Protein AF-A0A2S4LD91-F1 (afdb_monomer)

Solvent-accessible surface area (backbone atoms only — not comparable to full-atom values): 5947 Å² total; per-residue (Å²): 94,68,37,58,24,54,17,22,39,46,42,24,37,52,30,76,52,66,70,60,15,49,53,25,46,51,52,21,52,52,35,46,53,56,43,68,75,54,57,82,76,56,90,79,59,60,58,49,65,34,36,58,56,10,51,57,64,38,69,33,77,92,39,49,87,56,39,78,84,58,84,76,38,72,75,94,53,52,96,64,53,72,66,52,73,66,38,90,82,55,49,68,69,59,52,22,50,52,48,39,55,54,30,74,71,89

Nearest PDB structures (foldseek):
  8qah-assembly1_A  TM=5.013E-01  e=4.740E+00  synthetic construct
  8qah-assembly2_B  TM=5.053E-01  e=5.539E+00  synthetic construct

Secondary structure (DSSP, 8-state):
-HHHHHHHHHHHHH--SHHHHHHHHHHHHHHHHHHHH--TT-TT--HHHHHHHHHHHHS-GGGHHHHTT------SS-SS-HHHHHSTT--HHHHHHHHHHHHTT-

Sequence (106 aa):
MVRGFLAHLMKAALTADDTRSQAWRQKARHLRQQMLAVPAGLENLKIDGLWWLAVGDAEAPELQAEEKMIEWGQPKVCPFTLAEIQAAEFDVDRAVQHLRETAATG

Mean predicted aligned error: 5.34 Å

Foldseek 3Di:
DLLLLLLLLLLLLQFPDPVSSVVSLVVSVVVLVVCLVCVPPLVPDPNLVSNVSSVCVNVPVVCCVRRVPAPFPADSGDPDDSCQSNDPPNDSVVSSVVRNVVRNVD

Structure (mmCIF, N/CA/C/O backbone):
data_AF-A0A2S4LD91-F1
#
_entry.id   AF-A0A2S4LD91-F1
#
loop_
_atom_site.group_PDB
_atom_site.id
_atom_site.type_symbol
_atom_site.label_atom_id
_atom_site.label_alt_id
_atom_site.label_comp_id
_atom_site.label_asym_id
_atom_site.label_entity_id
_atom_site.label_seq_id
_atom_site.pdbx_PDB_ins_code
_atom_site.Cartn_x
_atom_site.Cartn_y
_atom_site.Cartn_z
_atom_site.occupancy
_atom_site.B_iso_or_equiv
_atom_site.auth_seq_id
_atom_site.auth_comp_id
_atom_site.auth_asym_id
_atom_site.auth_atom_id
_atom_site.pdbx_PDB_model_num
ATOM 1 N N . MET A 1 1 ? -1.099 9.668 5.290 1.00 85.81 1 MET A N 1
ATOM 2 C CA . MET A 1 1 ? -0.593 8.345 5.726 1.00 85.81 1 MET A CA 1
ATOM 3 C C . MET A 1 1 ? -1.178 7.210 4.890 1.00 85.81 1 MET A C 1
ATOM 5 O O . MET A 1 1 ? -0.402 6.588 4.182 1.00 85.81 1 MET A O 1
ATOM 9 N N . VAL A 1 2 ? -2.504 6.998 4.866 1.00 92.19 2 VAL A N 1
ATOM 10 C CA . VAL A 1 2 ? -3.157 5.904 4.100 1.00 92.19 2 VAL A CA 1
ATOM 11 C C . VAL A 1 2 ? -2.815 5.907 2.604 1.00 92.19 2 VAL A C 1
ATOM 13 O O . VAL A 1 2 ? -2.333 4.903 2.098 1.00 92.19 2 VAL A O 1
ATOM 16 N N . ARG A 1 3 ? -2.961 7.047 1.910 1.00 93.88 3 ARG A N 1
ATOM 17 C CA . ARG A 1 3 ? -2.529 7.202 0.503 1.00 93.88 3 ARG A CA 1
ATOM 18 C C . ARG A 1 3 ? -1.077 6.758 0.294 1.00 93.88 3 ARG A C 1
ATOM 20 O O . ARG A 1 3 ? -0.789 5.978 -0.600 1.00 93.88 3 ARG A O 1
ATOM 27 N N . GLY A 1 4 ? -0.173 7.224 1.157 1.00 94.19 4 GLY A N 1
ATOM 28 C CA . GLY A 1 4 ? 1.241 6.861 1.093 1.00 94.19 4 GLY A CA 1
ATOM 29 C C . GLY A 1 4 ? 1.459 5.366 1.310 1.00 94.19 4 GLY A C 1
ATOM 30 O O . GLY A 1 4 ? 2.228 4.759 0.579 1.00 94.19 4 GLY A O 1
ATOM 31 N N . PHE A 1 5 ? 0.762 4.757 2.270 1.00 96.31 5 PHE A N 1
ATOM 32 C CA . PHE A 1 5 ? 0.807 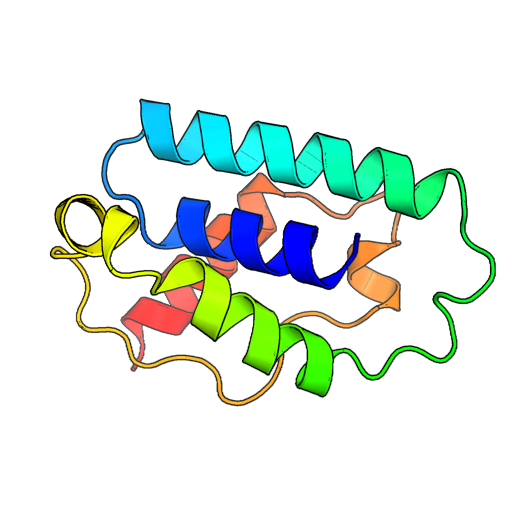3.315 2.494 1.00 96.31 5 PHE A CA 1
ATOM 33 C C . PHE A 1 5 ? 0.388 2.539 1.236 1.00 96.31 5 PHE A C 1
ATOM 35 O O . PHE A 1 5 ? 1.151 1.691 0.776 1.00 96.31 5 PHE A O 1
ATOM 42 N N . LEU A 1 6 ? -0.751 2.896 0.634 1.00 95.06 6 LEU A N 1
ATOM 43 C CA . LEU A 1 6 ? -1.245 2.288 -0.606 1.00 95.06 6 LEU A CA 1
ATOM 44 C C . LEU A 1 6 ? -0.243 2.459 -1.759 1.00 95.06 6 LEU A C 1
ATOM 46 O O . LEU A 1 6 ? 0.067 1.493 -2.451 1.00 95.06 6 LEU A O 1
ATOM 50 N N . ALA A 1 7 ? 0.343 3.650 -1.909 1.00 93.44 7 ALA A N 1
ATOM 51 C CA . ALA A 1 7 ? 1.338 3.919 -2.946 1.00 93.44 7 ALA A CA 1
ATOM 52 C C . ALA A 1 7 ? 2.597 3.058 -2.764 1.00 93.44 7 ALA A C 1
ATOM 54 O O . ALA A 1 7 ? 3.185 2.594 -3.732 1.00 93.44 7 ALA A O 1
ATOM 55 N N . HIS A 1 8 ? 3.015 2.805 -1.522 1.00 95.31 8 HIS A N 1
ATOM 56 C CA . HIS A 1 8 ? 4.183 1.970 -1.238 1.00 95.31 8 HIS A CA 1
ATOM 57 C C . HIS A 1 8 ? 3.914 0.474 -1.435 1.00 95.31 8 HIS A C 1
ATOM 59 O O . HIS A 1 8 ? 4.811 -0.231 -1.895 1.00 95.31 8 HIS A O 1
ATOM 65 N N . LEU A 1 9 ? 2.698 -0.010 -1.143 1.00 94.94 9 LEU A N 1
ATOM 66 C CA . LEU A 1 9 ? 2.285 -1.356 -1.557 1.00 94.94 9 LEU A CA 1
ATOM 67 C C . LEU A 1 9 ? 2.363 -1.491 -3.077 1.00 94.94 9 LEU A C 1
ATOM 69 O O . LEU A 1 9 ? 2.873 -2.486 -3.587 1.00 94.94 9 LEU A O 1
ATOM 73 N N . MET A 1 10 ? 1.920 -0.455 -3.787 1.00 90.19 10 MET A N 1
ATOM 74 C CA . MET A 1 10 ? 1.918 -0.465 -5.235 1.00 90.19 10 MET A CA 1
ATOM 75 C C . MET A 1 10 ? 3.319 -0.478 -5.836 1.00 90.19 10 MET A C 1
ATOM 77 O O . MET A 1 10 ? 3.647 -1.357 -6.628 1.00 90.19 10 MET A O 1
ATOM 81 N N . LYS A 1 11 ? 4.183 0.435 -5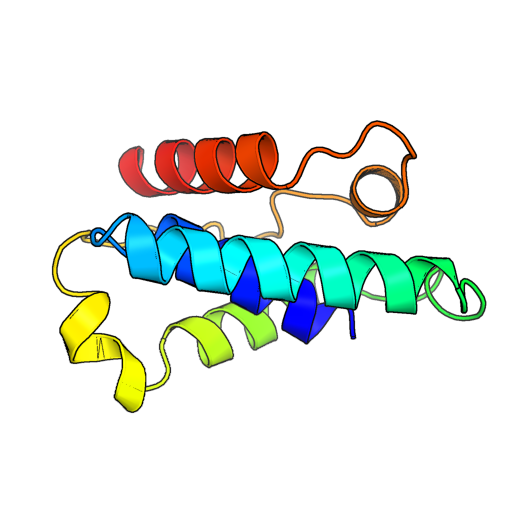.388 1.00 90.12 11 LYS A N 1
ATOM 82 C CA . LYS A 1 11 ? 5.592 0.476 -5.801 1.00 90.12 11 LYS A CA 1
ATOM 83 C C . LYS A 1 11 ? 6.276 -0.861 -5.546 1.00 90.12 11 LYS A C 1
ATOM 85 O O . LYS A 1 11 ? 6.991 -1.360 -6.408 1.00 90.12 11 LYS A O 1
ATOM 90 N N . ALA A 1 12 ? 6.020 -1.487 -4.397 1.00 92.12 12 ALA A N 1
ATOM 91 C CA . ALA A 1 12 ? 6.554 -2.812 -4.100 1.00 92.12 12 ALA A CA 1
ATOM 92 C C . ALA A 1 12 ? 6.060 -3.893 -5.078 1.00 92.12 12 ALA A C 1
ATOM 94 O O . ALA A 1 12 ? 6.844 -4.765 -5.461 1.00 92.12 12 ALA A O 1
ATOM 95 N N . ALA A 1 13 ? 4.784 -3.848 -5.467 1.00 89.69 13 ALA A N 1
ATOM 96 C CA . ALA A 1 13 ? 4.202 -4.787 -6.420 1.00 89.69 13 ALA A CA 1
ATOM 97 C C . ALA A 1 13 ? 4.817 -4.631 -7.816 1.00 89.69 13 ALA A C 1
ATOM 99 O O . ALA A 1 13 ? 5.191 -5.639 -8.413 1.00 89.69 13 ALA A O 1
ATOM 100 N N . LEU A 1 14 ? 4.993 -3.388 -8.268 1.00 83.69 14 LEU A N 1
ATOM 101 C CA . LEU A 1 14 ? 5.478 -3.030 -9.603 1.00 83.69 14 LEU A CA 1
ATOM 102 C C . LEU A 1 14 ? 6.992 -3.115 -9.786 1.00 83.69 14 LEU A C 1
ATOM 104 O O . LEU A 1 14 ? 7.476 -3.253 -10.905 1.00 83.69 14 LEU A O 1
ATOM 108 N N . THR A 1 15 ? 7.755 -3.039 -8.698 1.00 85.88 15 THR A N 1
ATOM 109 C CA . THR A 1 15 ? 9.213 -3.113 -8.775 1.00 85.88 15 THR A CA 1
ATOM 110 C C . THR A 1 15 ? 9.659 -4.567 -8.938 1.00 85.88 15 THR A C 1
ATOM 112 O O . THR A 1 15 ? 9.430 -5.394 -8.049 1.00 85.88 15 THR A O 1
ATOM 115 N N . ALA A 1 16 ? 10.319 -4.865 -10.061 1.00 82.62 16 ALA A N 1
ATOM 116 C CA . ALA A 1 16 ? 10.887 -6.184 -10.353 1.00 82.62 16 ALA A CA 1
ATOM 117 C C . ALA A 1 16 ? 12.161 -6.488 -9.541 1.00 82.62 16 ALA A C 1
ATOM 119 O O . ALA A 1 16 ? 12.437 -7.644 -9.238 1.00 82.62 16 ALA A O 1
ATOM 120 N N . ASP A 1 17 ? 12.929 -5.460 -9.170 1.00 87.81 17 ASP A N 1
ATOM 121 C CA . ASP A 1 17 ? 14.090 -5.602 -8.288 1.00 87.81 17 ASP A CA 1
ATOM 122 C C . ASP A 1 17 ? 13.639 -5.938 -6.856 1.00 87.81 17 ASP A C 1
ATOM 124 O O . ASP A 1 17 ? 12.959 -5.145 -6.196 1.00 87.81 17 ASP A O 1
ATOM 128 N N . ASP A 1 18 ? 14.033 -7.111 -6.360 1.00 88.00 18 ASP A N 1
ATOM 129 C CA . ASP A 1 18 ? 13.609 -7.603 -5.046 1.00 88.00 18 ASP A CA 1
ATOM 130 C C . ASP A 1 18 ? 14.097 -6.730 -3.884 1.00 88.00 18 ASP A C 1
ATOM 132 O O . ASP A 1 18 ? 13.365 -6.540 -2.909 1.00 88.00 18 ASP A O 1
ATOM 136 N N . THR A 1 19 ? 15.293 -6.144 -3.989 1.00 92.00 19 THR A N 1
ATOM 137 C CA . THR A 1 19 ? 15.864 -5.292 -2.934 1.00 92.00 19 THR A CA 1
ATOM 138 C C . THR A 1 19 ? 15.079 -3.988 -2.825 1.00 92.00 19 THR A C 1
ATOM 140 O O . THR A 1 19 ? 14.69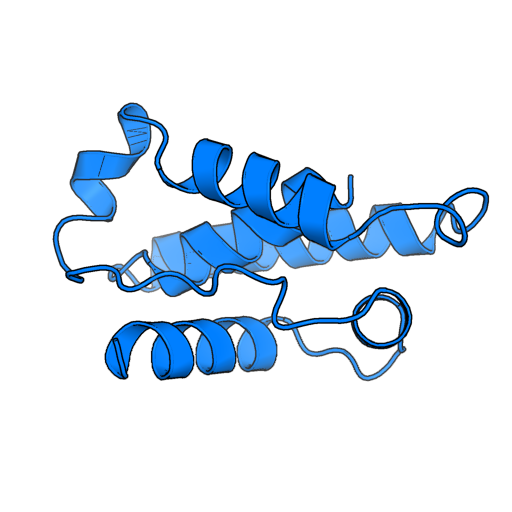5 -3.560 -1.731 1.00 92.00 19 THR A O 1
ATOM 143 N N . ARG A 1 20 ? 14.778 -3.359 -3.963 1.00 89.88 20 ARG A N 1
ATOM 144 C CA . ARG A 1 20 ? 13.961 -2.141 -4.015 1.00 89.88 20 ARG A CA 1
ATOM 145 C C . ARG A 1 20 ? 12.517 -2.419 -3.625 1.00 89.88 20 ARG A C 1
ATOM 147 O O . ARG A 1 20 ? 11.952 -1.673 -2.825 1.00 89.88 20 ARG A O 1
ATOM 154 N N . SER A 1 21 ? 11.944 -3.522 -4.102 1.00 91.38 21 SER A N 1
ATOM 155 C CA . SER A 1 21 ? 10.619 -3.979 -3.681 1.00 91.38 21 SER A CA 1
ATOM 156 C C . SER A 1 21 ? 10.559 -4.140 -2.157 1.00 91.38 21 SER A C 1
ATOM 158 O O . SER A 1 21 ? 9.652 -3.613 -1.511 1.00 91.38 21 SER A O 1
ATOM 160 N N . GLN A 1 22 ? 11.569 -4.762 -1.539 1.00 95.62 22 GLN A N 1
ATOM 161 C CA . GLN A 1 22 ? 11.662 -4.900 -0.084 1.00 95.62 22 GLN A CA 1
ATOM 162 C C . GLN A 1 22 ? 11.728 -3.545 0.641 1.00 95.62 22 GLN A C 1
ATOM 164 O O . GLN A 1 22 ? 11.045 -3.369 1.656 1.00 95.62 22 GLN A O 1
ATOM 169 N N . ALA A 1 23 ? 12.469 -2.568 0.110 1.00 95.56 23 ALA A N 1
ATOM 170 C CA . ALA A 1 23 ? 12.518 -1.217 0.671 1.00 95.56 23 ALA A CA 1
ATOM 171 C C . ALA A 1 23 ? 11.137 -0.532 0.652 1.00 95.56 23 ALA A C 1
ATOM 173 O O . ALA A 1 23 ? 10.736 0.105 1.633 1.00 95.56 23 ALA A O 1
ATOM 174 N N . TRP A 1 24 ? 10.366 -0.706 -0.425 1.00 95.06 24 TRP A N 1
ATOM 175 C CA . TRP A 1 24 ? 8.990 -0.213 -0.508 1.00 95.06 24 TRP A CA 1
ATOM 176 C C . TRP A 1 24 ? 8.068 -0.902 0.507 1.00 95.06 24 TRP A C 1
ATOM 178 O O . TRP A 1 24 ? 7.337 -0.217 1.230 1.00 95.06 24 TRP A O 1
ATOM 188 N N . ARG A 1 25 ? 8.172 -2.231 0.664 1.00 97.62 25 ARG A N 1
ATOM 189 C CA . ARG A 1 25 ? 7.427 -2.991 1.689 1.00 97.62 25 ARG A CA 1
ATOM 190 C C . ARG A 1 25 ? 7.751 -2.520 3.107 1.00 97.62 25 ARG A C 1
ATOM 192 O O . ARG A 1 25 ? 6.860 -2.424 3.950 1.00 97.62 25 ARG A O 1
ATOM 199 N N . GLN A 1 26 ? 9.011 -2.205 3.402 1.00 98.00 26 GLN A N 1
ATOM 200 C CA . GLN A 1 26 ? 9.411 -1.695 4.718 1.00 98.00 26 GLN A CA 1
ATOM 201 C C . GLN A 1 26 ? 8.787 -0.325 5.015 1.00 98.00 26 GLN A C 1
ATOM 203 O O . GLN A 1 26 ? 8.233 -0.119 6.097 1.00 98.00 26 GLN A O 1
ATOM 208 N N . LYS A 1 27 ? 8.808 0.594 4.045 1.00 97.25 27 LYS A N 1
ATOM 209 C CA . LYS A 1 27 ? 8.145 1.900 4.170 1.00 97.25 27 LYS A CA 1
ATOM 210 C C . LYS A 1 27 ? 6.627 1.756 4.343 1.00 97.25 27 LYS A C 1
ATOM 212 O O . LYS A 1 27 ? 6.051 2.449 5.179 1.00 97.25 27 LYS A O 1
ATOM 217 N N . ALA A 1 28 ? 5.987 0.825 3.628 1.00 97.38 28 ALA A N 1
ATOM 218 C CA . ALA A 1 28 ? 4.567 0.518 3.815 1.00 97.38 28 ALA A CA 1
ATOM 219 C C . ALA A 1 28 ? 4.274 0.043 5.251 1.00 97.38 28 ALA A C 1
ATOM 221 O O . ALA A 1 28 ? 3.372 0.574 5.899 1.00 97.38 28 ALA A O 1
ATOM 222 N N . ARG A 1 29 ? 5.075 -0.883 5.801 1.00 97.81 29 ARG A N 1
ATOM 223 C CA . ARG A 1 29 ? 4.944 -1.317 7.207 1.00 97.81 29 ARG A CA 1
ATOM 224 C C . ARG A 1 29 ? 5.054 -0.146 8.181 1.00 97.81 29 ARG A C 1
ATOM 226 O O . ARG A 1 29 ? 4.236 -0.038 9.090 1.00 97.81 29 ARG A O 1
ATOM 233 N N . HIS A 1 30 ? 6.023 0.743 7.971 1.00 97.00 30 HIS A N 1
ATOM 234 C CA . HIS A 1 30 ? 6.210 1.915 8.821 1.00 97.00 30 HIS A CA 1
ATOM 235 C C . HIS A 1 30 ? 4.994 2.855 8.787 1.00 97.00 30 HIS A C 1
ATOM 237 O O . HIS A 1 30 ? 4.477 3.243 9.832 1.00 97.00 30 HIS A O 1
ATOM 243 N N . LEU A 1 31 ? 4.477 3.165 7.595 1.00 95.50 31 LEU A N 1
ATOM 244 C CA . LEU A 1 31 ? 3.279 3.997 7.438 1.00 95.50 31 LEU A CA 1
ATOM 245 C C . LEU A 1 31 ? 2.033 3.343 8.047 1.00 95.50 31 LEU A C 1
ATOM 247 O O . LEU A 1 31 ? 1.202 4.039 8.630 1.00 95.50 31 LEU A O 1
ATOM 251 N N . ARG A 1 32 ? 1.913 2.013 7.959 1.00 95.19 32 ARG A N 1
ATOM 252 C CA . ARG A 1 32 ? 0.838 1.265 8.620 1.00 95.19 32 ARG A CA 1
ATOM 253 C C . ARG A 1 32 ? 0.932 1.377 10.142 1.00 95.19 32 ARG A C 1
ATOM 255 O O . ARG A 1 32 ? -0.077 1.633 10.783 1.00 95.19 32 ARG A O 1
ATOM 262 N N . GLN A 1 33 ? 2.124 1.254 10.725 1.00 94.69 33 GLN A N 1
ATOM 263 C CA . GLN A 1 33 ? 2.317 1.448 12.168 1.00 94.69 33 GLN A CA 1
ATOM 264 C C . GLN A 1 33 ? 1.921 2.862 12.615 1.00 94.69 33 GLN A C 1
ATOM 266 O O . GLN A 1 33 ? 1.215 3.009 13.609 1.00 94.69 33 GLN A O 1
ATOM 271 N N . GLN A 1 34 ? 2.315 3.892 11.861 1.00 93.00 34 GLN A N 1
ATOM 272 C CA . GLN A 1 34 ? 1.921 5.278 12.144 1.00 93.00 34 GLN A CA 1
ATOM 273 C C . GLN A 1 34 ? 0.402 5.479 12.064 1.00 93.00 34 GLN A C 1
ATOM 275 O O . GLN A 1 34 ? -0.182 6.136 12.920 1.00 93.00 34 GLN A O 1
ATOM 280 N N . MET A 1 35 ? -0.243 4.883 11.057 1.00 91.00 35 MET A N 1
ATOM 281 C CA . MET A 1 35 ? -1.699 4.895 10.909 1.00 91.00 35 MET A CA 1
ATOM 282 C C . MET A 1 35 ? -2.394 4.238 12.109 1.00 91.00 35 MET A C 1
ATOM 284 O O . MET A 1 35 ? -3.347 4.796 12.640 1.00 91.00 35 MET A O 1
ATOM 288 N N . LEU A 1 36 ? -1.910 3.079 12.562 1.00 91.31 36 LEU A N 1
ATOM 289 C CA . LEU A 1 36 ? -2.483 2.369 13.709 1.00 91.31 36 LEU A CA 1
ATOM 290 C C . LEU A 1 36 ? -2.255 3.092 15.043 1.00 91.31 36 LEU A C 1
ATOM 292 O O . LEU A 1 36 ? -3.061 2.948 15.956 1.00 91.31 36 LEU A O 1
ATOM 296 N N . ALA A 1 37 ? -1.184 3.881 15.155 1.00 90.56 37 ALA A N 1
ATOM 297 C CA . ALA A 1 37 ? -0.910 4.694 16.338 1.00 90.56 37 ALA A CA 1
ATOM 298 C C . ALA A 1 37 ? -1.865 5.895 16.479 1.00 90.56 37 ALA A C 1
ATOM 300 O O . ALA A 1 37 ? -2.009 6.431 17.577 1.00 90.56 37 ALA A O 1
ATOM 301 N N . VAL A 1 38 ? -2.522 6.317 15.391 1.00 85.12 38 VAL A N 1
ATOM 302 C CA . VAL A 1 38 ? -3.479 7.435 15.380 1.00 85.12 38 VAL A CA 1
ATOM 303 C C . VAL A 1 38 ? -4.757 7.007 14.646 1.00 85.12 38 VAL A C 1
ATOM 305 O O . VAL A 1 38 ? -4.980 7.403 13.502 1.00 85.12 38 VAL A O 1
ATOM 308 N N . PRO A 1 39 ? -5.606 6.177 15.282 1.00 72.75 39 PRO A N 1
ATOM 309 C CA . PRO A 1 39 ? -6.770 5.598 14.615 1.00 72.75 39 PRO A CA 1
ATOM 310 C C . PRO A 1 39 ? -7.891 6.613 14.352 1.00 72.75 39 PRO A C 1
ATOM 312 O O . PRO A 1 39 ? -8.692 6.409 13.443 1.00 72.75 39 PRO A O 1
ATOM 315 N N . ALA A 1 40 ? -7.939 7.706 15.120 1.00 73.62 40 ALA A N 1
ATOM 316 C CA . ALA A 1 40 ? -8.970 8.730 14.993 1.00 73.62 40 ALA A CA 1
ATOM 317 C C . ALA A 1 40 ? -8.977 9.344 13.582 1.00 73.62 40 ALA A C 1
ATOM 319 O O . ALA A 1 40 ? -7.956 9.848 13.107 1.00 73.62 40 ALA A O 1
ATOM 320 N N . GLY A 1 41 ? -10.139 9.326 12.922 1.00 73.31 41 GLY A N 1
ATOM 321 C CA . GLY A 1 41 ? -10.325 9.918 11.596 1.00 73.31 41 GLY A CA 1
ATOM 322 C C . GLY A 1 41 ? -10.070 8.971 10.422 1.00 73.31 41 GLY A C 1
ATOM 323 O O . GLY A 1 41 ? -10.222 9.394 9.275 1.00 73.31 41 GLY A O 1
ATOM 324 N N . LEU A 1 42 ? -9.735 7.700 10.672 1.00 79.31 42 LEU A N 1
ATOM 325 C CA . LEU A 1 42 ? -9.657 6.691 9.613 1.00 79.31 42 LEU A CA 1
ATOM 326 C C . LEU A 1 42 ? -11.050 6.226 9.169 1.00 79.31 42 LEU A C 1
ATOM 328 O O . LEU A 1 42 ? -11.240 5.998 7.977 1.00 79.31 42 LEU A O 1
ATOM 332 N N . GLU A 1 43 ? -12.034 6.169 10.077 1.00 77.44 43 GLU A N 1
ATOM 333 C CA . GLU A 1 43 ? -13.385 5.649 9.796 1.00 77.44 43 GLU A CA 1
ATOM 334 C C . GLU A 1 43 ? -14.155 6.382 8.682 1.00 77.44 43 GLU A C 1
ATOM 336 O O . GLU A 1 43 ? -15.046 5.803 8.064 1.00 77.44 43 GLU A O 1
ATOM 341 N N . ASN A 1 44 ? -13.803 7.636 8.386 1.00 80.69 44 ASN A N 1
ATOM 342 C CA . ASN A 1 44 ? -14.497 8.459 7.390 1.00 80.69 44 ASN A CA 1
ATOM 343 C C . ASN A 1 44 ? -13.752 8.568 6.051 1.00 80.69 44 ASN A C 1
ATOM 345 O O . ASN A 1 44 ? -14.218 9.254 5.134 1.00 80.69 44 ASN A O 1
ATOM 349 N N . LEU A 1 45 ? -12.591 7.921 5.915 1.00 85.75 45 LEU A N 1
ATOM 350 C CA . LEU A 1 45 ? -11.793 8.017 4.698 1.00 85.75 45 LEU A CA 1
ATOM 351 C C . LEU A 1 45 ? -12.459 7.280 3.533 1.00 85.75 45 LEU A C 1
ATOM 353 O O . LEU A 1 45 ? -12.924 6.148 3.642 1.00 85.75 45 LEU A O 1
ATOM 357 N N . LYS A 1 46 ? -12.462 7.920 2.363 1.00 90.25 46 LYS A N 1
ATOM 358 C CA . LYS A 1 46 ? -12.887 7.295 1.108 1.00 90.25 46 LYS A CA 1
ATOM 359 C C . LYS A 1 46 ? -11.693 6.577 0.491 1.00 90.25 46 LYS A C 1
ATOM 361 O O . LYS A 1 46 ? -10.900 7.195 -0.219 1.00 90.25 46 LYS A O 1
ATOM 366 N N . ILE A 1 47 ? -11.548 5.291 0.809 1.00 91.44 47 ILE A N 1
ATOM 367 C CA . ILE A 1 47 ? -10.371 4.501 0.424 1.00 91.44 47 ILE A CA 1
ATOM 368 C C . ILE A 1 47 ? -10.149 4.464 -1.091 1.00 91.44 47 ILE A C 1
ATOM 370 O O . ILE A 1 47 ? -9.014 4.624 -1.519 1.00 91.44 47 ILE A O 1
ATOM 374 N N . ASP A 1 48 ? -11.211 4.405 -1.896 1.00 90.19 48 ASP A N 1
ATOM 375 C CA . ASP A 1 48 ? -11.096 4.423 -3.362 1.00 90.19 48 ASP A CA 1
ATOM 376 C C . ASP A 1 48 ? -10.554 5.752 -3.904 1.00 90.19 48 ASP A C 1
ATOM 378 O O . ASP A 1 48 ? -9.747 5.776 -4.830 1.00 90.19 48 ASP A O 1
ATOM 382 N N . GLY A 1 49 ? -10.927 6.878 -3.287 1.00 90.25 49 GLY A N 1
ATOM 383 C CA . GLY A 1 49 ? -10.356 8.178 -3.644 1.00 90.25 49 GLY A CA 1
ATOM 384 C C . GLY A 1 49 ? -8.869 8.262 -3.292 1.00 90.25 49 GLY A C 1
ATOM 385 O O . GLY A 1 49 ? -8.070 8.807 -4.050 1.00 90.25 49 GLY A O 1
ATOM 386 N N . LEU A 1 50 ? -8.473 7.683 -2.155 1.00 92.69 50 LEU A N 1
ATOM 387 C CA . LEU A 1 50 ? -7.067 7.599 -1.754 1.00 92.69 50 LEU A CA 1
ATOM 388 C C . LEU A 1 50 ? -6.274 6.630 -2.632 1.00 92.69 50 LEU A C 1
ATOM 390 O O . LEU A 1 50 ? -5.099 6.885 -2.884 1.00 92.69 50 LEU A O 1
ATOM 394 N N . TRP A 1 51 ? -6.909 5.556 -3.092 1.00 91.81 51 TRP A N 1
ATOM 395 C CA . TRP A 1 51 ? -6.346 4.587 -4.019 1.00 91.81 51 TRP A CA 1
ATOM 396 C C . TRP A 1 51 ? -6.000 5.226 -5.356 1.00 91.81 51 TRP A C 1
ATOM 398 O O . TRP A 1 51 ? -4.855 5.137 -5.784 1.00 91.81 51 TRP A O 1
ATOM 408 N N . TRP A 1 52 ? -6.936 5.967 -5.952 1.00 89.75 52 TRP A N 1
ATOM 409 C CA . TRP A 1 52 ? -6.688 6.703 -7.193 1.00 89.75 52 TRP A CA 1
ATOM 410 C C . TRP A 1 52 ? -5.481 7.647 -7.082 1.00 89.75 52 TRP A C 1
ATOM 412 O O . TRP A 1 52 ? -4.611 7.692 -7.948 1.00 89.75 52 TRP A O 1
ATOM 422 N N . LEU A 1 53 ? -5.380 8.373 -5.966 1.00 90.56 53 LEU A N 1
ATOM 423 C CA . LEU A 1 53 ? -4.252 9.269 -5.713 1.00 90.56 53 LEU A CA 1
ATOM 424 C C . LEU A 1 53 ? -2.933 8.528 -5.437 1.00 90.56 53 LEU A C 1
ATOM 426 O O . LEU A 1 53 ? -1.863 9.088 -5.678 1.00 90.56 53 LEU A O 1
ATOM 430 N N . ALA A 1 54 ? -3.003 7.318 -4.882 1.00 91.25 54 ALA A N 1
ATOM 431 C CA . ALA A 1 54 ? -1.854 6.471 -4.578 1.00 91.25 54 ALA A CA 1
ATOM 432 C C . ALA A 1 54 ? -1.291 5.786 -5.827 1.00 91.25 54 ALA A C 1
ATOM 434 O O . ALA A 1 54 ? -0.077 5.656 -5.945 1.00 91.25 54 ALA A O 1
ATOM 435 N N . VAL A 1 55 ? -2.167 5.398 -6.755 1.00 87.25 55 VAL A N 1
ATOM 436 C CA . VAL A 1 55 ? -1.804 4.964 -8.106 1.00 87.25 55 VAL A CA 1
ATOM 437 C C . VAL A 1 55 ? -0.977 6.050 -8.791 1.00 87.25 55 VAL A C 1
ATOM 439 O O . VAL A 1 55 ? 0.153 5.783 -9.179 1.00 87.25 55 VAL A O 1
ATOM 442 N N . GLY A 1 56 ? -1.467 7.295 -8.825 1.00 84.75 56 GLY A N 1
ATOM 443 C CA . GLY A 1 56 ? -0.714 8.394 -9.441 1.00 84.75 56 GLY A CA 1
ATOM 444 C C . GLY A 1 56 ? 0.638 8.683 -8.767 1.00 84.75 56 GLY A C 1
ATOM 445 O O . GLY A 1 56 ? 1.580 9.096 -9.433 1.00 84.75 56 GLY A O 1
ATOM 446 N N . ASP A 1 57 ? 0.769 8.441 -7.454 1.00 87.31 57 ASP A N 1
ATOM 447 C CA . ASP A 1 57 ? 2.065 8.534 -6.756 1.00 87.31 57 ASP A CA 1
ATOM 448 C C . ASP A 1 57 ? 3.008 7.365 -7.070 1.00 87.31 57 ASP A C 1
ATOM 450 O O . ASP A 1 57 ? 4.225 7.490 -6.881 1.00 87.31 57 ASP A O 1
ATOM 454 N N . ALA A 1 58 ? 2.446 6.203 -7.415 1.00 84.19 58 ALA A N 1
ATOM 455 C CA . ALA A 1 58 ? 3.195 5.027 -7.829 1.00 84.19 58 ALA A CA 1
ATOM 456 C C . ALA A 1 58 ? 3.820 5.286 -9.197 1.00 84.19 58 ALA A C 1
ATOM 458 O O . ALA A 1 58 ? 5.038 5.271 -9.274 1.00 84.19 58 ALA A O 1
ATOM 459 N N . GLU A 1 59 ? 3.011 5.728 -10.163 1.00 77.88 59 GLU A N 1
ATOM 460 C CA . GLU A 1 59 ? 3.393 6.006 -11.558 1.00 77.88 59 GLU A CA 1
ATOM 461 C C . GLU A 1 59 ? 4.212 7.293 -11.766 1.00 77.88 59 GLU A C 1
ATOM 463 O O . GLU A 1 59 ? 4.334 7.797 -12.890 1.00 77.88 59 GLU A O 1
ATOM 468 N N . ALA A 1 60 ? 4.728 7.897 -10.692 1.00 75.75 60 ALA A N 1
ATOM 469 C CA . ALA A 1 60 ? 5.492 9.130 -10.802 1.00 75.75 60 ALA A CA 1
ATOM 470 C C . ALA A 1 60 ? 6.658 8.926 -11.795 1.00 75.75 60 ALA A C 1
ATOM 472 O O . ALA A 1 60 ? 7.367 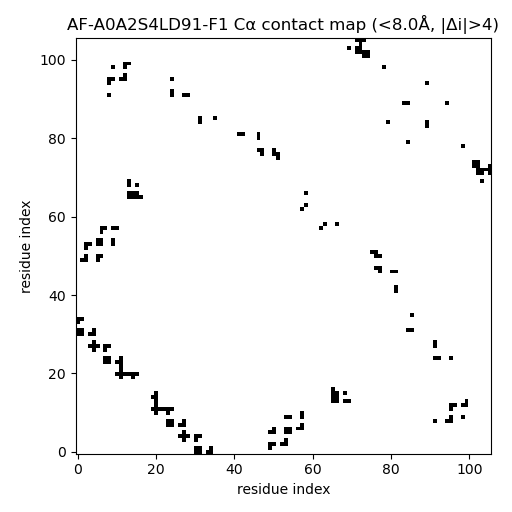7.926 -11.685 1.00 75.75 60 ALA A O 1
ATOM 473 N N . PRO A 1 61 ? 6.917 9.857 -12.736 1.00 63.72 61 PRO A N 1
ATOM 474 C CA . PRO A 1 61 ? 7.884 9.658 -13.828 1.00 63.72 61 PRO A CA 1
ATOM 475 C C . PRO A 1 61 ? 9.293 9.247 -13.380 1.00 63.72 61 PRO A C 1
ATOM 477 O O . PRO A 1 61 ? 10.022 8.578 -14.107 1.00 63.72 61 PRO A O 1
ATOM 480 N N . GLU A 1 62 ? 9.667 9.620 -12.160 1.00 66.50 62 GLU A N 1
ATOM 481 C CA . GLU A 1 62 ? 10.917 9.254 -11.487 1.00 66.50 62 GLU A CA 1
ATOM 482 C C . GLU A 1 62 ? 11.071 7.736 -11.268 1.00 66.50 62 GLU A C 1
ATOM 484 O O . GLU A 1 62 ? 12.186 7.247 -11.096 1.00 66.50 62 GLU A O 1
ATOM 489 N N . LEU A 1 63 ? 9.963 6.992 -11.288 1.00 63.25 63 LEU A N 1
ATOM 490 C CA . LEU A 1 63 ? 9.875 5.553 -11.047 1.00 63.25 63 LEU A CA 1
ATOM 491 C C . LEU A 1 63 ? 9.696 4.746 -12.340 1.00 63.25 63 LEU A C 1
ATOM 493 O O . LEU A 1 63 ? 9.923 3.538 -12.331 1.00 63.25 63 LEU A O 1
ATOM 497 N N . GLN A 1 64 ? 9.444 5.398 -13.485 1.00 61.38 64 GLN A N 1
ATOM 498 C CA . GLN A 1 64 ? 9.260 4.729 -14.784 1.00 61.38 64 GLN A CA 1
ATOM 499 C C . GLN A 1 64 ? 10.446 3.857 -15.215 1.00 61.38 64 GLN A C 1
ATOM 501 O O . GLN A 1 64 ? 10.268 2.898 -15.963 1.00 61.38 64 GLN A O 1
ATOM 506 N N . ALA A 1 65 ? 11.675 4.176 -14.800 1.00 61.31 65 ALA A N 1
ATOM 507 C CA . ALA A 1 65 ? 12.833 3.330 -15.102 1.00 61.31 65 ALA A CA 1
ATOM 508 C C . ALA A 1 65 ? 12.765 1.968 -14.382 1.00 61.31 65 ALA A C 1
ATOM 510 O O . ALA A 1 65 ? 13.355 0.999 -14.853 1.00 61.31 65 ALA A O 1
ATOM 511 N N . GLU A 1 66 ? 12.040 1.902 -13.265 1.00 58.47 66 GLU A N 1
ATOM 512 C CA . GLU A 1 66 ? 11.878 0.726 -12.405 1.00 58.47 66 GLU A CA 1
ATOM 513 C C . GLU A 1 66 ? 10.578 -0.043 -12.709 1.00 58.47 66 GLU A C 1
ATOM 515 O O . GLU A 1 66 ? 10.523 -1.252 -12.495 1.00 58.47 66 GLU A O 1
ATOM 520 N N . GLU A 1 67 ? 9.562 0.641 -13.250 1.00 55.31 67 GLU A N 1
ATOM 521 C CA . GLU A 1 67 ? 8.211 0.118 -13.537 1.00 55.31 67 GLU A CA 1
ATOM 522 C C . GLU A 1 67 ? 8.054 -0.553 -14.914 1.00 55.31 67 GLU A C 1
ATOM 524 O O . GLU A 1 67 ? 7.064 -1.236 -15.162 1.00 55.31 67 GLU A O 1
ATOM 529 N N . LYS A 1 68 ? 9.029 -0.391 -15.820 1.00 53.38 68 LYS A N 1
ATOM 530 C CA . LYS A 1 68 ? 8.979 -0.782 -17.250 1.00 53.38 68 LYS A CA 1
ATOM 531 C C . LYS A 1 68 ? 8.846 -2.285 -17.569 1.00 53.38 68 LYS A C 1
ATOM 533 O O . LYS A 1 68 ? 9.096 -2.683 -18.703 1.00 53.38 68 LYS A O 1
ATOM 538 N N . MET A 1 69 ? 8.468 -3.126 -16.611 1.00 52.31 69 MET A N 1
ATOM 539 C CA . MET A 1 69 ? 8.437 -4.587 -16.763 1.00 52.31 69 MET A CA 1
ATOM 540 C C . MET A 1 69 ? 7.027 -5.198 -16.715 1.00 52.31 69 MET A C 1
ATOM 542 O O . MET A 1 69 ? 6.905 -6.401 -16.933 1.00 52.31 69 MET A O 1
ATOM 546 N N . ILE A 1 70 ? 5.969 -4.422 -16.441 1.00 53.03 70 ILE A N 1
ATOM 547 C CA . ILE A 1 70 ? 4.593 -4.939 -16.343 1.00 53.03 70 ILE A CA 1
ATOM 548 C C . ILE A 1 70 ? 3.646 -3.992 -17.096 1.00 53.03 70 ILE A C 1
ATOM 550 O O . ILE A 1 70 ? 3.489 -2.839 -16.702 1.00 53.03 70 ILE A O 1
ATOM 554 N N . GLU A 1 71 ? 3.017 -4.459 -18.184 1.00 52.44 71 GLU A N 1
ATOM 555 C CA . GLU A 1 71 ? 1.855 -3.766 -18.760 1.00 52.44 71 GLU A CA 1
ATOM 556 C C . GLU A 1 71 ? 0.734 -3.795 -17.724 1.00 52.44 71 GLU A C 1
ATOM 558 O O . GLU A 1 71 ? 0.342 -4.859 -17.246 1.00 52.44 71 GLU A O 1
ATOM 563 N N . TRP A 1 72 ? 0.291 -2.616 -17.291 1.00 63.28 72 TRP A N 1
ATOM 564 C CA . TRP A 1 72 ? -0.413 -2.500 -16.026 1.00 63.28 72 TRP A CA 1
ATOM 565 C C . TRP A 1 72 ? -1.913 -2.243 -16.205 1.00 63.28 72 TRP A C 1
ATOM 567 O O . TRP A 1 72 ? -2.350 -1.115 -16.432 1.00 63.28 72 TRP A O 1
ATOM 577 N N . GLY A 1 73 ? -2.717 -3.302 -16.071 1.00 61.53 73 GLY A N 1
ATOM 578 C CA . GLY A 1 73 ? -4.174 -3.231 -15.936 1.00 61.53 73 GLY A CA 1
ATOM 579 C C . GLY A 1 73 ? -4.570 -2.964 -14.485 1.00 61.53 73 GLY A C 1
ATOM 580 O O . GL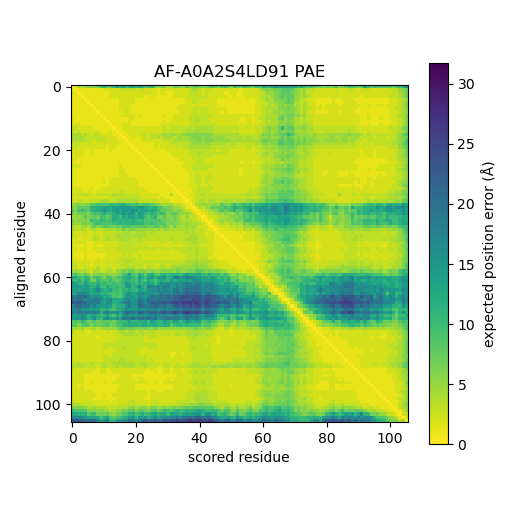Y A 1 73 ? -4.822 -3.884 -13.711 1.00 61.53 73 GLY A O 1
ATOM 581 N N . GLN A 1 74 ? -4.574 -1.701 -14.069 1.00 65.12 74 GLN A N 1
ATOM 582 C CA . GLN A 1 74 ? -4.825 -1.353 -12.670 1.00 65.12 74 GLN A CA 1
ATOM 583 C C . GLN A 1 74 ? -6.263 -1.642 -12.219 1.00 65.12 74 GLN A C 1
ATOM 585 O O . GLN A 1 74 ? -7.218 -1.315 -12.937 1.00 65.12 74 GLN A O 1
ATOM 590 N N . PRO A 1 75 ? -6.455 -2.105 -10.969 1.00 67.25 75 PRO A N 1
ATOM 591 C CA . PRO A 1 75 ? -7.767 -2.095 -10.341 1.00 67.25 75 PRO A CA 1
ATOM 592 C C . PRO A 1 75 ? -8.303 -0.660 -10.253 1.00 67.25 75 PRO A C 1
ATOM 594 O O . PRO A 1 75 ? -7.707 0.200 -9.606 1.00 67.25 7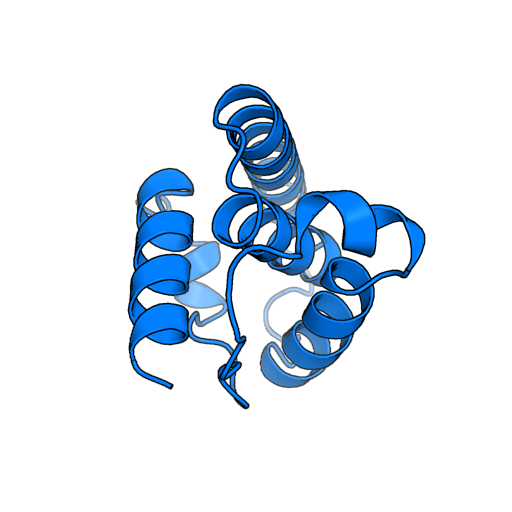5 PRO A O 1
ATOM 597 N N . LYS A 1 76 ? -9.469 -0.399 -10.858 1.00 74.81 76 LYS A N 1
ATOM 598 C CA . LYS A 1 76 ? -10.164 0.904 -10.757 1.00 74.81 76 LYS A CA 1
ATOM 599 C C . LYS A 1 76 ? -10.662 1.219 -9.339 1.00 74.81 76 LYS A C 1
ATOM 601 O O . LYS A 1 76 ? -11.022 2.356 -9.053 1.00 74.81 76 LYS A O 1
ATOM 606 N N . VAL A 1 77 ? -10.711 0.205 -8.481 1.00 84.56 77 VAL A N 1
ATOM 607 C CA . VAL A 1 77 ? -11.205 0.237 -7.101 1.00 84.56 77 VAL A CA 1
ATOM 608 C C . VAL A 1 77 ? -10.100 -0.303 -6.202 1.00 84.56 77 VAL A C 1
ATOM 610 O O . VAL A 1 77 ? -9.331 -1.164 -6.637 1.00 84.56 77 VAL A O 1
ATOM 613 N N . CYS A 1 78 ? -10.006 0.191 -4.967 1.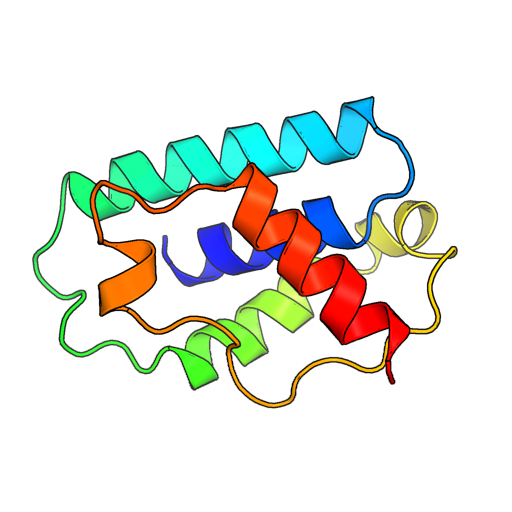00 89.88 78 CYS A N 1
ATOM 614 C CA . CYS A 1 78 ? -9.017 -0.323 -4.030 1.00 89.88 78 CYS A CA 1
ATOM 615 C C . CYS A 1 78 ? -9.293 -1.814 -3.750 1.00 89.88 78 CYS A C 1
ATOM 617 O O . CYS A 1 78 ? -10.410 -2.150 -3.356 1.00 89.88 78 CYS A O 1
ATOM 619 N N . PRO A 1 79 ? -8.301 -2.714 -3.887 1.00 91.31 79 PRO A N 1
ATOM 620 C CA . PRO A 1 79 ? -8.482 -4.136 -3.583 1.00 91.31 79 PRO A CA 1
ATOM 621 C C . PRO A 1 79 ? -8.517 -4.428 -2.076 1.00 91.31 79 PRO A C 1
ATOM 623 O O . PRO A 1 79 ? -8.671 -5.575 -1.675 1.00 91.31 79 PRO A O 1
ATOM 626 N N . PHE A 1 80 ? -8.364 -3.399 -1.238 1.00 93.00 80 PHE A N 1
ATOM 627 C CA . PHE A 1 80 ? -8.396 -3.505 0.215 1.00 93.00 80 PHE A CA 1
ATOM 628 C C . PHE A 1 80 ? -9.426 -2.542 0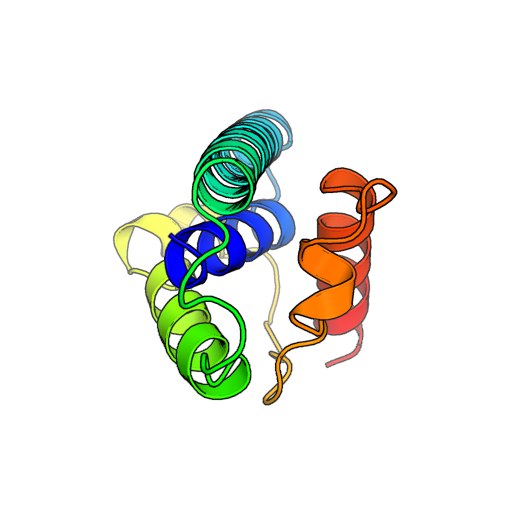.795 1.00 93.00 80 PHE A C 1
ATOM 630 O O . PHE A 1 80 ? -9.549 -1.397 0.352 1.00 93.00 80 PHE A O 1
ATOM 637 N N . THR A 1 81 ? -10.101 -2.970 1.850 1.00 93.00 81 THR A N 1
ATOM 638 C CA . THR A 1 81 ? -10.944 -2.132 2.701 1.00 93.00 81 THR A CA 1
ATOM 639 C C . THR A 1 81 ? -10.129 -1.494 3.830 1.00 93.00 81 THR A C 1
ATOM 641 O O . THR A 1 81 ? -9.043 -1.955 4.187 1.00 93.00 81 THR A O 1
ATOM 644 N N . LEU A 1 82 ? -10.662 -0.428 4.442 1.00 91.38 82 LEU A N 1
ATOM 645 C CA . LEU A 1 82 ? -10.033 0.186 5.621 1.00 91.38 82 LEU A CA 1
ATOM 646 C C . LEU A 1 82 ? -9.930 -0.798 6.793 1.00 91.38 82 LEU A C 1
ATOM 648 O O . LEU A 1 82 ? -8.898 -0.852 7.456 1.00 91.38 82 LEU A O 1
ATOM 652 N N . ALA A 1 83 ? -10.975 -1.601 7.006 1.00 91.19 83 ALA A N 1
ATOM 653 C CA . ALA A 1 83 ? -11.004 -2.598 8.068 1.00 91.19 83 ALA A CA 1
ATOM 654 C C . ALA A 1 83 ? -9.883 -3.631 7.893 1.00 91.19 83 ALA A C 1
ATOM 656 O O . ALA A 1 83 ? -9.159 -3.906 8.846 1.00 91.19 83 ALA A O 1
ATOM 657 N N . GLU A 1 84 ? -9.680 -4.132 6.671 1.00 94.44 84 GLU A N 1
ATOM 658 C CA . GLU A 1 84 ? -8.604 -5.082 6.378 1.00 94.44 84 GLU A CA 1
ATOM 659 C C . GLU A 1 84 ? -7.229 -4.481 6.653 1.00 94.44 84 GLU A C 1
ATOM 661 O O . GLU A 1 84 ? -6.440 -5.090 7.366 1.00 94.44 84 GLU A O 1
ATOM 666 N N . ILE A 1 85 ? -6.929 -3.269 6.169 1.00 93.81 85 ILE A N 1
ATOM 667 C CA . ILE A 1 85 ? -5.593 -2.676 6.376 1.00 93.81 85 ILE A CA 1
ATOM 668 C C . ILE A 1 85 ? -5.313 -2.345 7.852 1.00 93.81 85 ILE A C 1
ATOM 670 O O . ILE A 1 85 ? -4.148 -2.255 8.258 1.00 93.81 85 ILE A O 1
ATOM 674 N N . GLN A 1 86 ? -6.365 -2.169 8.658 1.00 92.69 86 GLN A N 1
ATOM 675 C CA . GLN A 1 86 ? -6.281 -1.939 10.101 1.00 92.69 86 GLN A CA 1
ATOM 676 C C . GLN A 1 86 ? -6.204 -3.238 10.918 1.00 92.69 86 GLN A C 1
ATOM 678 O O . GLN A 1 86 ? -5.704 -3.209 12.043 1.00 92.69 86 GLN A O 1
ATOM 683 N N . ALA A 1 87 ? -6.651 -4.365 10.363 1.00 94.31 87 ALA A N 1
ATOM 684 C CA . ALA A 1 87 ? -6.714 -5.649 11.052 1.00 94.31 87 ALA A CA 1
ATOM 685 C C . ALA A 1 87 ? -5.319 -6.131 11.472 1.00 94.31 87 ALA A C 1
ATOM 687 O O . ALA A 1 87 ? -4.356 -5.982 10.719 1.00 94.31 87 ALA A O 1
ATOM 688 N N . ALA A 1 88 ? -5.178 -6.690 12.675 1.00 92.88 88 ALA A N 1
ATOM 689 C CA . ALA A 1 88 ? -3.876 -7.052 13.247 1.00 92.88 88 ALA A CA 1
ATOM 690 C C . ALA A 1 88 ? -3.102 -8.058 12.373 1.00 92.88 88 ALA A C 1
ATOM 692 O O . ALA A 1 88 ? -1.878 -7.989 12.279 1.00 92.88 88 ALA A O 1
ATOM 693 N N . GLU A 1 89 ? -3.837 -8.934 11.699 1.00 94.81 89 GLU A N 1
ATOM 694 C CA . GLU A 1 89 ? -3.393 -9.983 10.789 1.00 94.81 89 GLU A CA 1
ATOM 695 C C . GLU A 1 89 ? -3.018 -9.492 9.383 1.00 94.81 89 GLU A C 1
ATOM 697 O O . GLU A 1 89 ? -2.551 -10.292 8.572 1.00 94.81 89 GLU A O 1
ATOM 702 N N . PHE A 1 90 ? -3.208 -8.203 9.073 1.00 96.12 90 PHE A N 1
ATOM 703 C CA . PHE A 1 90 ? -2.863 -7.669 7.759 1.00 96.12 90 PHE A CA 1
ATOM 704 C C . PHE A 1 90 ? -1.365 -7.820 7.477 1.00 96.12 90 PHE A C 1
ATOM 706 O O . PHE A 1 90 ? -0.515 -7.212 8.138 1.00 96.12 90 PHE A O 1
ATOM 713 N N . ASP A 1 91 ? -1.060 -8.589 6.437 1.00 97.12 91 ASP A N 1
ATOM 714 C CA . ASP A 1 91 ? 0.292 -8.902 6.000 1.00 97.12 91 ASP A CA 1
ATOM 715 C C . ASP A 1 91 ? 0.641 -8.107 4.733 1.00 97.12 91 ASP A C 1
ATOM 717 O O . ASP A 1 91 ? 0.042 -8.274 3.670 1.00 97.12 91 ASP A O 1
ATOM 721 N N . VAL A 1 92 ? 1.649 -7.239 4.856 1.00 97.69 92 VAL A N 1
ATOM 722 C CA . VAL A 1 92 ? 2.145 -6.393 3.762 1.00 97.69 92 VAL A CA 1
ATOM 723 C C . VAL A 1 92 ? 2.715 -7.216 2.608 1.00 97.69 92 VAL A C 1
ATOM 725 O O . VAL A 1 92 ? 2.525 -6.833 1.455 1.00 97.69 92 VAL A O 1
ATOM 728 N N . ASP A 1 93 ? 3.403 -8.326 2.876 1.00 97.06 93 ASP A N 1
ATOM 729 C CA . ASP A 1 93 ? 3.993 -9.139 1.809 1.00 97.06 93 ASP A CA 1
ATOM 730 C C . ASP A 1 93 ? 2.892 -9.836 1.005 1.00 97.06 93 ASP A C 1
ATOM 732 O O . ASP A 1 93 ? 2.913 -9.801 -0.228 1.00 97.06 93 ASP A O 1
ATOM 736 N N . ARG A 1 94 ? 1.881 -10.380 1.696 1.00 96.56 94 ARG A N 1
ATOM 737 C CA . ARG A 1 94 ? 0.694 -10.962 1.049 1.00 96.56 94 ARG A CA 1
ATOM 738 C C . ARG A 1 94 ? -0.107 -9.932 0.266 1.00 96.56 94 ARG A C 1
ATOM 740 O O . ARG A 1 94 ? -0.518 -10.224 -0.851 1.00 96.56 94 ARG A O 1
ATOM 747 N N . ALA A 1 95 ? -0.288 -8.729 0.804 1.00 96.12 95 ALA A N 1
ATOM 748 C CA . ALA A 1 95 ? -0.968 -7.648 0.095 1.00 96.12 95 ALA A CA 1
ATOM 749 C C . ALA A 1 95 ? -0.235 -7.270 -1.202 1.00 96.12 95 ALA A C 1
ATOM 751 O O . ALA A 1 95 ? -0.861 -7.106 -2.245 1.00 96.12 95 ALA A O 1
ATOM 752 N N . VAL A 1 96 ? 1.099 -7.188 -1.170 1.00 94.50 96 VAL A N 1
ATOM 753 C CA . VAL A 1 96 ? 1.901 -6.932 -2.375 1.00 94.50 96 VAL A CA 1
ATOM 754 C C . VAL A 1 96 ? 1.785 -8.069 -3.387 1.00 94.50 96 VAL A C 1
ATOM 756 O O . VAL A 1 96 ? 1.669 -7.807 -4.582 1.00 94.50 96 VAL A O 1
ATOM 759 N N . GLN A 1 97 ? 1.794 -9.320 -2.929 1.00 92.88 97 GLN A N 1
ATOM 760 C CA . GLN A 1 97 ? 1.605 -10.471 -3.808 1.00 92.88 97 GLN A CA 1
ATOM 761 C C . GLN A 1 97 ? 0.218 -10.460 -4.469 1.00 92.88 97 GLN A C 1
ATOM 763 O O . GLN A 1 97 ? 0.121 -10.627 -5.682 1.00 92.88 97 GLN A O 1
ATOM 768 N N . HIS A 1 98 ? -0.833 -10.152 -3.709 1.00 91.94 98 HIS A N 1
ATOM 769 C CA . HIS A 1 98 ? -2.189 -10.008 -4.236 1.00 91.94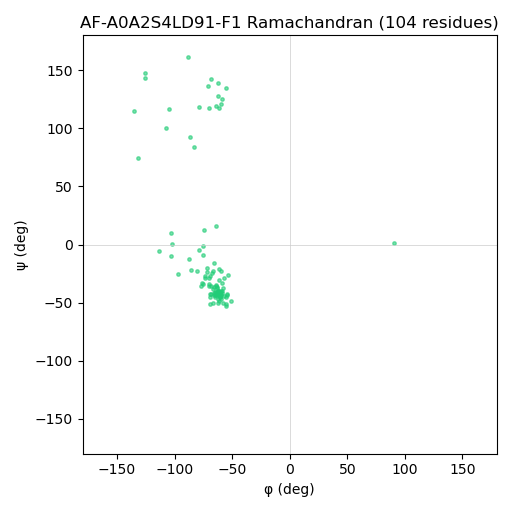 98 HIS A CA 1
ATOM 770 C C . HIS A 1 98 ? -2.287 -8.915 -5.317 1.00 91.94 98 HIS A C 1
ATOM 772 O O . HIS A 1 98 ? -2.929 -9.107 -6.351 1.00 91.94 98 HIS A O 1
ATOM 778 N N . LEU A 1 99 ? -1.599 -7.783 -5.127 1.00 89.62 99 LEU A N 1
ATOM 779 C CA . LEU A 1 99 ? -1.524 -6.725 -6.140 1.00 89.62 99 LEU A CA 1
ATOM 780 C C . LEU A 1 99 ? -0.820 -7.184 -7.419 1.00 89.62 99 LEU A C 1
ATOM 782 O O . LEU A 1 99 ? -1.282 -6.854 -8.509 1.00 89.62 99 LEU A O 1
ATOM 786 N N . ARG A 1 100 ? 0.266 -7.958 -7.302 1.00 87.00 100 ARG A N 1
ATOM 787 C CA . ARG A 1 100 ? 0.972 -8.536 -8.460 1.00 87.00 100 ARG A CA 1
ATOM 788 C C . ARG A 1 100 ? 0.067 -9.471 -9.260 1.00 87.00 100 ARG A C 1
ATOM 790 O O . ARG A 1 100 ? 0.040 -9.393 -10.482 1.00 87.00 100 ARG A O 1
ATOM 797 N N . GLU A 1 101 ? -0.701 -10.312 -8.577 1.00 85.94 101 GLU A N 1
ATOM 798 C CA . GLU A 1 101 ? -1.647 -11.246 -9.205 1.00 85.94 101 GLU A CA 1
ATOM 799 C C . GLU A 1 101 ? -2.799 -10.517 -9.906 1.00 85.94 101 GLU A C 1
ATOM 801 O O . GLU A 1 101 ? -3.164 -10.851 -11.033 1.00 85.94 101 GLU A O 1
ATOM 806 N N . THR A 1 102 ? -3.334 -9.474 -9.270 1.00 78.69 102 THR A N 1
ATOM 807 C CA . THR A 1 102 ? -4.414 -8.661 -9.850 1.00 78.69 102 THR A CA 1
ATOM 808 C C . THR A 1 102 ? -3.924 -7.855 -11.058 1.00 78.69 102 THR A C 1
ATOM 810 O O . THR A 1 102 ? -4.648 -7.698 -12.032 1.00 78.69 102 THR A O 1
ATOM 813 N N . ALA A 1 103 ? -2.677 -7.382 -11.033 1.00 69.69 103 ALA A N 1
ATOM 814 C CA . ALA A 1 103 ? -2.056 -6.678 -12.154 1.00 69.69 103 ALA A CA 1
ATOM 815 C C . ALA A 1 103 ? -1.764 -7.596 -13.353 1.00 69.69 103 ALA A C 1
ATOM 817 O O . ALA A 1 103 ? -1.893 -7.167 -14.494 1.00 69.69 103 ALA A O 1
ATOM 818 N N . ALA A 1 104 ? -1.380 -8.850 -13.100 1.00 62.28 104 ALA A N 1
ATOM 819 C CA . ALA A 1 104 ? -1.069 -9.838 -14.135 1.00 62.28 104 ALA A CA 1
ATOM 820 C C . ALA A 1 104 ? -2.311 -10.419 -14.840 1.00 62.28 104 ALA A C 1
ATOM 822 O O . ALA A 1 104 ? -2.172 -11.161 -15.809 1.00 62.28 104 ALA A O 1
ATOM 823 N N . THR A 1 105 ? -3.514 -10.125 -14.340 1.00 54.50 105 THR A N 1
ATOM 824 C CA . THR A 1 105 ? -4.797 -10.603 -14.886 1.00 54.50 105 THR A CA 1
ATOM 825 C C . THR A 1 105 ? -5.551 -9.535 -15.693 1.00 54.50 105 THR A C 1
ATOM 827 O O . THR A 1 105 ? -6.711 -9.755 -16.044 1.00 54.50 105 THR A O 1
ATOM 830 N N . GLY A 1 106 ? -4.898 -8.400 -15.983 1.00 45.88 106 GLY A N 1
ATOM 831 C CA . GLY A 1 106 ? -5.412 -7.299 -16.809 1.00 45.88 106 GLY A CA 1
ATOM 832 C C . GLY A 1 106 ? -5.284 -7.523 -18.309 1.00 45.88 106 GLY A C 1
ATOM 833 O O . GLY A 1 106 ? -4.287 -8.146 -18.731 1.00 45.88 106 GLY A O 1
#

Radius of gyration: 13.04 Å; Cα contacts (8 Å, |Δi|>4): 116; chains: 1; bounding box: 30×21×35 Å

pLDDT: mean 84.66, std 13.29, range [45.88, 98.0]